Protein AF-A0A7Y7YTD0-F1 (afdb_monomer)

Nearest PDB structures (foldseek):
  7zkd-assembly1_A  TM=2.860E-01  e=1.397E-01  Pyricularia oryzae
  6kmu-assembly4_H  TM=3.713E-01  e=5.436E+00  Mus musculus
  1ve0-assembly1_A  TM=3.159E-01  e=2.645E+00  Sulfurisphaera tokodaii
  8tpk-assembly1_A  TM=2.423E-01  e=4.540E+00  Caulobacter vibrioides NA1000
  2qf0-assembly2_D  TM=2.621E-01  e=4.540E+00  Escherichia coli K-12

Radius of gyration: 26.5 Å; Cα contacts (8 Å, |Δi|>4): 182; chains: 1; bounding box: 62×69×68 Å

Sequence (155 aa):
MDNLKTSVGADGCHASVKTGPLSVALKAKLPMGCDVFEIVGLVEAEMHGQPLNAKTVYAFTEEVRKRIADLIVVEIDEPRIPSANSIDGRAGASVNKKLYEAVFELKDGKKIFGYSEKDVPTFDGRFYLCASNKELKGRVAVTAESVISFRFNPL

Mean predicted aligned error: 18.83 Å

Secondary structure (DSSP, 8-state):
----------------------PPPEEEEPPPHHHHHHHHHHHHHHTTT---SHHHHHHHHHHHHHHHHTT-EEEEPPP--------------------EEEEEEETTS-EEEEEESSSS-EE-SSEEEEBSSTT--S-EEEEGGGEEEEEEEE-

pLDDT: mean 72.58, std 19.97, range [34.72, 94.25]

Structure (mmCIF, N/CA/C/O backbone):
data_AF-A0A7Y7YTD0-F1
#
_entry.id   AF-A0A7Y7YTD0-F1
#
loop_
_atom_site.group_PDB
_atom_site.id
_atom_site.type_symbol
_atom_site.label_atom_id
_atom_site.label_alt_id
_atom_site.label_comp_id
_atom_site.label_asym_id
_atom_site.label_entity_id
_atom_site.label_seq_id
_atom_site.pdbx_PDB_ins_code
_atom_site.Cartn_x
_atom_site.Cartn_y
_atom_site.Cartn_z
_atom_site.occupancy
_atom_site.B_iso_or_equiv
_atom_site.auth_seq_id
_atom_site.auth_comp_id
_atom_site.auth_asym_id
_atom_site.auth_atom_id
_atom_site.pdbx_PDB_model_num
ATOM 1 N N . MET A 1 1 ? 46.557 -54.906 -38.170 1.00 41.16 1 MET A N 1
ATOM 2 C CA . MET A 1 1 ? 46.066 -54.389 -36.877 1.00 41.16 1 MET A CA 1
ATOM 3 C C . MET A 1 1 ? 45.781 -52.922 -37.082 1.00 41.16 1 MET A C 1
ATOM 5 O O . MET A 1 1 ? 46.631 -52.071 -36.859 1.00 41.16 1 MET A O 1
ATOM 9 N N . ASP A 1 2 ? 44.600 -52.676 -37.623 1.00 39.69 2 ASP A N 1
ATOM 10 C CA . ASP A 1 2 ? 44.012 -51.362 -37.808 1.00 39.69 2 ASP A CA 1
ATOM 11 C C . ASP A 1 2 ? 43.442 -50.903 -36.467 1.00 39.69 2 ASP A C 1
ATOM 13 O O . ASP A 1 2 ? 42.779 -51.694 -35.801 1.00 39.69 2 ASP A O 1
ATOM 17 N N . ASN A 1 3 ? 43.685 -49.651 -36.072 1.00 36.25 3 ASN A N 1
ATOM 18 C CA . ASN A 1 3 ? 42.737 -48.887 -35.260 1.00 36.25 3 ASN A CA 1
ATOM 19 C C . ASN A 1 3 ? 42.942 -47.378 -35.449 1.00 36.25 3 ASN A C 1
ATOM 21 O O . ASN A 1 3 ? 43.802 -46.727 -34.863 1.00 36.25 3 ASN A O 1
ATOM 25 N N . LEU A 1 4 ? 42.126 -46.903 -36.385 1.00 35.59 4 LEU A N 1
ATOM 26 C CA . LEU A 1 4 ? 41.430 -45.630 -36.516 1.00 35.59 4 LEU A CA 1
ATOM 27 C C . LEU A 1 4 ? 41.518 -44.598 -35.365 1.00 35.59 4 LEU A C 1
ATOM 29 O O . LEU A 1 4 ? 41.245 -44.864 -34.200 1.00 35.59 4 LEU A O 1
ATOM 33 N N . LYS A 1 5 ? 41.764 -43.363 -35.810 1.00 43.41 5 LYS A N 1
ATOM 34 C CA . LYS A 1 5 ? 41.409 -42.048 -35.248 1.00 43.41 5 LYS A CA 1
ATOM 35 C C . LYS A 1 5 ? 40.052 -42.020 -34.514 1.00 43.41 5 LYS A C 1
ATOM 37 O O . LYS A 1 5 ? 39.043 -42.361 -35.121 1.00 43.41 5 LYS A O 1
ATOM 42 N N . THR A 1 6 ? 40.011 -41.384 -33.340 1.00 34.97 6 THR A N 1
ATOM 43 C CA . THR A 1 6 ? 38.871 -40.548 -32.908 1.00 34.97 6 THR A CA 1
ATOM 44 C C . THR A 1 6 ? 39.350 -39.426 -31.991 1.00 34.97 6 THR A C 1
ATOM 46 O O . THR A 1 6 ? 39.850 -39.661 -30.896 1.00 34.97 6 THR A O 1
ATOM 49 N N . SER A 1 7 ? 39.193 -38.195 -32.469 1.00 43.19 7 SER A N 1
ATOM 50 C CA . SER A 1 7 ? 39.201 -36.966 -31.684 1.00 43.19 7 SER A CA 1
ATOM 51 C C . SER A 1 7 ? 37.908 -36.864 -30.875 1.00 43.19 7 SER A C 1
ATOM 53 O O . SER A 1 7 ? 36.830 -36.963 -31.458 1.00 43.19 7 SER A O 1
ATOM 55 N N . VAL A 1 8 ? 38.002 -36.578 -29.578 1.00 36.47 8 VAL A N 1
ATOM 56 C CA . VAL A 1 8 ? 36.890 -36.008 -28.809 1.00 36.47 8 VAL A CA 1
ATOM 57 C C . VAL A 1 8 ? 37.439 -34.777 -28.104 1.00 36.47 8 VAL A C 1
ATOM 59 O O . VAL A 1 8 ? 38.213 -34.882 -27.156 1.00 36.47 8 VAL A O 1
ATOM 62 N N . GLY A 1 9 ? 37.096 -33.606 -28.643 1.00 37.78 9 GLY A N 1
ATOM 63 C CA . GLY A 1 9 ? 37.283 -32.336 -27.961 1.00 37.78 9 GLY A CA 1
ATOM 64 C C . GLY A 1 9 ? 36.378 -32.307 -26.738 1.00 37.78 9 GLY A C 1
ATOM 65 O O . GLY A 1 9 ? 35.165 -32.464 -26.855 1.00 37.78 9 GLY A O 1
ATOM 66 N N . ALA A 1 10 ? 36.979 -32.148 -25.566 1.00 35.38 10 ALA A N 1
ATOM 67 C CA . ALA A 1 10 ? 36.267 -31.812 -24.349 1.00 35.38 10 ALA A CA 1
ATOM 68 C C . ALA A 1 10 ? 36.437 -30.306 -24.124 1.00 35.38 10 ALA A C 1
ATOM 70 O O . ALA A 1 10 ? 37.291 -29.880 -23.348 1.00 35.38 10 ALA A O 1
ATOM 71 N N . ASP A 1 11 ? 35.633 -29.504 -24.827 1.00 38.84 11 ASP A N 1
ATOM 72 C CA . ASP A 1 11 ? 35.396 -28.102 -24.474 1.00 38.84 11 ASP A CA 1
ATOM 73 C C . ASP A 1 11 ? 34.570 -28.071 -23.181 1.00 38.84 11 ASP A C 1
ATOM 75 O O . ASP A 1 11 ? 33.350 -27.901 -23.163 1.00 38.84 11 ASP A O 1
ATOM 79 N N . GLY A 1 12 ? 35.251 -28.317 -22.064 1.00 34.72 12 GLY A N 1
ATOM 80 C CA . GLY A 1 12 ? 34.719 -28.085 -20.734 1.00 34.72 12 GLY A CA 1
ATOM 81 C C . GLY A 1 12 ? 34.716 -26.587 -20.462 1.00 34.72 12 GLY A C 1
ATOM 82 O O . GLY A 1 12 ? 35.707 -26.045 -19.976 1.00 34.72 12 GLY A O 1
ATOM 83 N N . CYS A 1 13 ? 33.606 -25.912 -20.762 1.00 36.19 13 CYS A N 1
ATOM 84 C CA . CYS A 1 13 ? 33.353 -24.546 -20.310 1.00 36.19 13 CYS A CA 1
ATOM 85 C C . CYS A 1 13 ? 33.303 -24.517 -18.774 1.00 36.19 13 CYS A C 1
ATOM 87 O O . CYS A 1 13 ? 32.246 -24.665 -18.163 1.00 36.19 13 CYS A O 1
ATOM 89 N N . HIS A 1 14 ? 34.456 -24.330 -18.135 1.00 39.72 14 HIS A N 1
ATOM 90 C CA . HIS A 1 14 ? 34.549 -24.082 -16.703 1.00 39.72 14 HIS A CA 1
ATOM 91 C C . HIS A 1 14 ? 34.094 -22.638 -16.440 1.00 39.72 14 HIS A C 1
ATOM 93 O O . HIS A 1 14 ? 34.888 -21.696 -16.446 1.00 39.72 14 HIS A O 1
ATOM 99 N N . ALA A 1 15 ? 32.788 -22.443 -16.249 1.00 36.28 15 ALA A N 1
ATOM 100 C CA . ALA A 1 15 ? 32.248 -21.170 -15.791 1.00 36.28 15 ALA A CA 1
ATOM 101 C C . ALA A 1 15 ? 32.697 -20.945 -14.339 1.00 36.28 15 ALA A C 1
ATOM 103 O O . ALA A 1 15 ? 32.139 -21.509 -13.399 1.00 36.28 15 ALA A O 1
ATOM 104 N N . SER A 1 16 ? 33.745 -20.143 -14.150 1.00 41.53 16 SER A N 1
ATOM 105 C CA . SER A 1 16 ? 34.164 -19.694 -12.824 1.00 41.53 16 SER A CA 1
ATOM 106 C C . SER A 1 16 ? 33.139 -18.684 -12.303 1.00 41.53 16 SER A C 1
ATOM 108 O O . SER A 1 16 ? 33.168 -17.501 -12.648 1.00 41.53 16 SER A O 1
ATOM 110 N N . VAL A 1 17 ? 32.174 -19.170 -11.519 1.00 40.53 17 VAL A N 1
ATOM 111 C CA . VAL A 1 17 ? 31.182 -18.333 -10.839 1.00 40.53 17 VAL A CA 1
ATOM 112 C C . VAL A 1 17 ? 31.896 -17.591 -9.714 1.00 40.53 17 VAL A C 1
ATOM 114 O O . VAL A 1 17 ? 32.290 -18.184 -8.712 1.00 40.53 17 VAL A O 1
ATOM 117 N N . LYS A 1 18 ? 32.073 -16.277 -9.867 1.00 47.34 18 LYS A N 1
ATOM 118 C CA . LYS A 1 18 ? 32.542 -15.420 -8.774 1.00 47.34 18 LYS A CA 1
ATOM 119 C C . LYS A 1 18 ? 31.444 -15.332 -7.711 1.00 47.34 18 LYS A C 1
ATOM 121 O O . LYS A 1 18 ? 30.542 -14.508 -7.815 1.00 47.34 18 LYS A O 1
ATOM 126 N N . THR A 1 19 ? 31.529 -16.162 -6.677 1.00 45.78 19 THR A N 1
ATOM 127 C CA . THR A 1 19 ? 30.698 -16.069 -5.469 1.00 45.78 19 THR A CA 1
ATOM 128 C C . THR A 1 19 ? 31.247 -14.974 -4.551 1.00 45.78 19 THR A C 1
ATOM 130 O O . THR A 1 19 ? 31.887 -15.250 -3.539 1.00 45.78 19 THR A O 1
ATOM 133 N N . GLY A 1 20 ? 31.071 -13.711 -4.947 1.00 50.25 20 GLY A N 1
ATOM 134 C CA . GLY A 1 20 ? 31.247 -12.580 -4.032 1.00 50.25 20 GLY A CA 1
ATOM 135 C C . GLY A 1 20 ? 30.051 -12.469 -3.075 1.00 50.25 20 GLY A C 1
ATOM 136 O O . GLY A 1 20 ? 28.967 -12.947 -3.417 1.00 50.25 20 GLY A O 1
ATOM 137 N N . PRO A 1 21 ? 30.206 -11.857 -1.886 1.00 47.06 21 PRO A N 1
ATOM 138 C CA . PRO A 1 21 ? 29.078 -11.615 -0.995 1.00 47.06 21 PRO A CA 1
ATOM 139 C C . PRO A 1 21 ? 28.062 -10.705 -1.696 1.00 47.06 21 PRO A C 1
ATOM 141 O O . PRO A 1 21 ? 28.379 -9.580 -2.077 1.00 47.06 21 PRO A O 1
ATOM 144 N N . LEU A 1 22 ? 26.844 -11.212 -1.885 1.00 51.25 22 LEU A N 1
ATOM 145 C CA . LEU A 1 22 ? 25.703 -10.444 -2.376 1.00 51.25 22 LEU A CA 1
ATOM 146 C C . LEU A 1 22 ? 25.256 -9.493 -1.259 1.00 51.25 22 LEU A C 1
ATOM 148 O O . LEU A 1 22 ? 24.387 -9.834 -0.460 1.00 51.25 22 LEU A O 1
ATOM 152 N N . SER A 1 23 ? 25.883 -8.324 -1.152 1.00 53.72 23 SER A N 1
ATOM 153 C CA . SER A 1 23 ? 25.383 -7.258 -0.289 1.00 53.72 23 SER A CA 1
ATO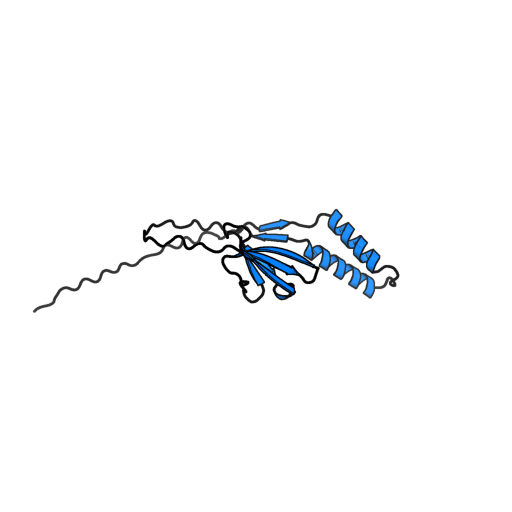M 154 C C . SER A 1 23 ? 24.392 -6.403 -1.071 1.00 53.72 23 SER A C 1
ATOM 156 O O . SER A 1 23 ? 24.698 -5.847 -2.125 1.00 53.72 23 SER A O 1
ATOM 158 N N . VAL A 1 24 ? 23.175 -6.324 -0.547 1.00 53.62 24 VAL A N 1
ATOM 159 C CA . VAL A 1 24 ? 22.116 -5.456 -1.052 1.00 53.62 24 VAL A CA 1
ATOM 160 C C . VAL A 1 24 ? 22.020 -4.259 -0.117 1.00 53.62 24 VAL A C 1
ATOM 162 O O . VAL A 1 24 ? 21.921 -4.436 1.098 1.00 53.62 24 VAL A O 1
ATOM 165 N N . ALA A 1 25 ? 22.089 -3.046 -0.667 1.00 55.06 25 ALA A N 1
ATOM 166 C CA . ALA A 1 25 ? 21.868 -1.848 0.126 1.00 55.06 25 ALA A CA 1
ATOM 167 C C . ALA A 1 25 ? 20.368 -1.726 0.428 1.00 55.06 25 ALA A C 1
ATOM 169 O O . ALA A 1 25 ? 19.530 -1.699 -0.472 1.00 55.06 25 ALA A O 1
ATOM 170 N N . LEU A 1 26 ? 20.039 -1.706 1.719 1.00 47.91 26 LEU A N 1
ATOM 171 C CA . LEU A 1 26 ? 18.687 -1.484 2.216 1.00 47.91 26 LEU A CA 1
ATOM 172 C C . LEU A 1 26 ? 18.558 -0.017 2.590 1.00 47.91 26 LEU A C 1
ATOM 174 O O . LEU A 1 26 ? 19.298 0.480 3.442 1.00 47.91 26 LEU A O 1
ATOM 178 N N . LYS A 1 27 ? 17.595 0.666 1.985 1.00 56.91 27 LYS A N 1
ATOM 179 C CA . LYS A 1 27 ? 17.264 2.042 2.318 1.00 56.91 27 LYS A CA 1
ATOM 180 C C . LYS A 1 27 ? 15.872 2.065 2.930 1.00 56.91 27 LYS A C 1
ATOM 182 O O . LYS A 1 27 ? 14.870 1.912 2.247 1.00 56.91 27 LYS A O 1
ATOM 187 N N . ALA A 1 28 ? 15.812 2.223 4.247 1.00 63.78 28 ALA A N 1
ATOM 188 C CA . ALA A 1 28 ? 14.553 2.339 4.967 1.00 63.78 28 ALA A CA 1
ATOM 189 C C . ALA A 1 28 ? 14.211 3.815 5.192 1.00 63.78 28 ALA A C 1
ATOM 191 O O . ALA A 1 28 ? 15.025 4.573 5.722 1.00 63.78 28 ALA A O 1
ATOM 192 N N . LYS A 1 29 ? 12.997 4.218 4.823 1.00 70.56 29 LYS A N 1
ATOM 193 C CA . LYS A 1 29 ? 12.387 5.463 5.275 1.00 70.56 29 LYS A CA 1
ATOM 194 C C . LYS A 1 29 ? 11.539 5.143 6.500 1.00 70.56 29 LYS A C 1
ATOM 196 O O . LYS A 1 29 ? 10.538 4.438 6.400 1.00 70.56 29 LYS A O 1
ATOM 201 N N . LEU A 1 30 ? 11.982 5.638 7.649 1.00 75.56 30 LEU A N 1
ATOM 202 C CA . LEU A 1 30 ? 11.251 5.535 8.906 1.00 75.56 30 LEU A CA 1
ATOM 203 C C . LEU A 1 30 ? 10.374 6.781 9.093 1.00 75.56 30 LEU A C 1
ATOM 205 O O . LEU A 1 30 ? 10.798 7.871 8.694 1.00 75.56 30 LEU A O 1
ATOM 209 N N . PRO A 1 31 ? 9.184 6.640 9.696 1.00 74.25 31 PRO A N 1
ATOM 210 C CA . PRO A 1 31 ? 8.369 7.787 10.071 1.00 74.25 31 PRO A CA 1
ATOM 211 C C . PRO A 1 31 ? 9.110 8.668 11.078 1.00 74.25 31 PRO A C 1
ATOM 213 O O . PRO A 1 31 ? 9.823 8.179 11.961 1.00 74.25 31 PRO A O 1
ATOM 216 N N . MET A 1 32 ? 8.946 9.980 10.939 1.00 77.50 32 MET A N 1
ATOM 217 C CA . MET A 1 32 ? 9.465 10.952 11.893 1.00 77.50 32 MET A CA 1
ATOM 218 C C . MET A 1 32 ? 8.512 11.078 13.085 1.00 77.50 32 MET A C 1
ATOM 220 O O . MET A 1 32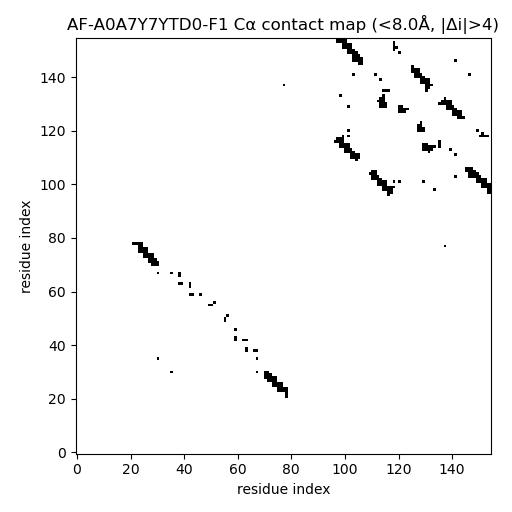 ? 7.344 10.700 13.014 1.00 77.50 32 MET A O 1
ATOM 224 N N . GLY A 1 33 ? 8.996 11.641 14.196 1.00 77.94 33 GLY A N 1
ATOM 225 C CA . GLY A 1 33 ? 8.175 11.809 15.400 1.00 77.94 33 GLY A CA 1
ATOM 226 C C . GLY A 1 33 ? 6.865 12.562 15.138 1.00 77.94 33 GLY A C 1
ATOM 227 O O . GLY A 1 33 ? 5.838 12.182 15.686 1.00 77.94 33 GLY A O 1
ATOM 228 N N . CYS A 1 34 ? 6.869 13.567 14.255 1.00 78.81 34 CYS A N 1
ATOM 229 C CA . CYS A 1 34 ? 5.659 14.291 13.848 1.00 78.81 34 CYS A CA 1
ATOM 230 C C . CYS A 1 34 ? 4.602 13.381 13.207 1.00 78.81 34 CYS A C 1
ATOM 232 O O . CYS A 1 34 ? 3.439 13.468 13.585 1.00 78.81 34 CYS A O 1
ATOM 234 N N . ASP A 1 35 ? 5.009 12.456 12.334 1.00 77.38 35 ASP A N 1
ATOM 235 C CA . ASP A 1 35 ? 4.095 11.528 11.654 1.00 77.38 35 ASP A CA 1
ATOM 236 C C . AS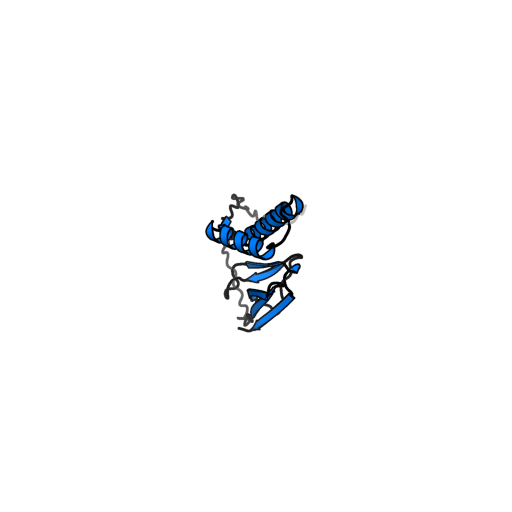P A 1 35 ? 3.429 10.582 12.668 1.00 77.38 35 ASP A C 1
ATOM 238 O O . ASP A 1 35 ? 2.247 10.253 12.574 1.00 77.38 35 ASP A O 1
ATOM 242 N N . VAL A 1 36 ? 4.189 10.180 13.694 1.00 83.62 36 VAL A N 1
ATOM 243 C CA . VAL A 1 36 ? 3.682 9.371 14.808 1.00 83.62 36 VAL A CA 1
ATOM 244 C C . VAL A 1 36 ? 2.652 10.152 15.626 1.00 83.62 36 VAL A C 1
ATOM 246 O O . VAL A 1 36 ? 1.597 9.607 15.944 1.00 83.62 36 VAL A O 1
ATOM 249 N N . PHE A 1 37 ? 2.924 11.420 15.951 1.00 85.62 37 PHE A N 1
ATOM 250 C CA . PHE A 1 37 ? 1.994 12.257 16.717 1.00 85.62 37 PHE A CA 1
ATOM 251 C C . PHE A 1 37 ? 0.696 12.546 15.959 1.00 85.62 37 PHE A C 1
ATOM 253 O O . PHE A 1 37 ? -0.373 12.514 16.565 1.00 85.62 37 PHE A O 1
ATOM 260 N N . GLU A 1 38 ? 0.766 12.774 14.6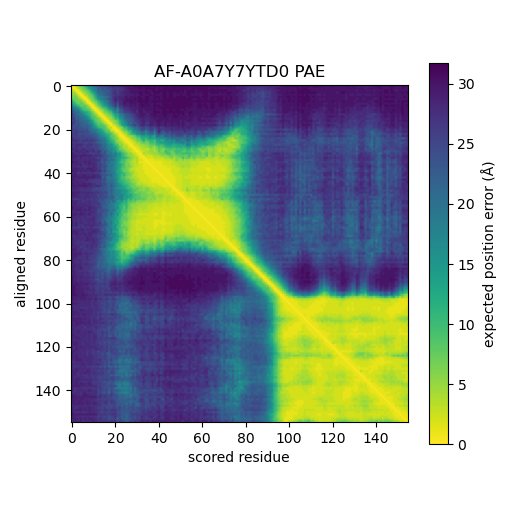47 1.00 88.44 38 GLU A N 1
ATOM 261 C CA . GLU A 1 38 ? -0.427 12.938 13.812 1.00 88.44 38 GLU A CA 1
ATOM 262 C C . GLU A 1 38 ? -1.299 11.677 13.826 1.00 88.44 38 GLU A C 1
A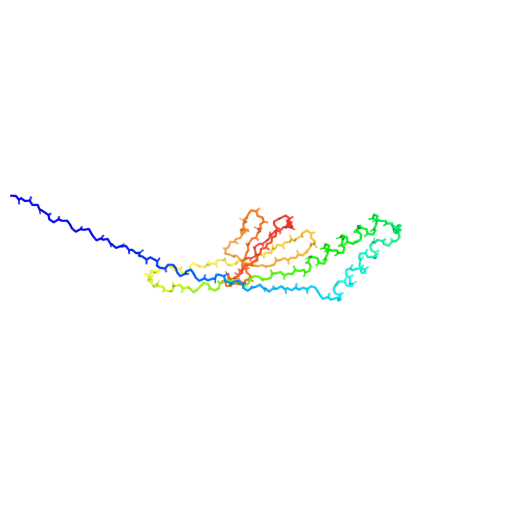TOM 264 O O . GLU A 1 38 ? -2.509 11.766 14.033 1.00 88.44 38 GLU A O 1
ATOM 269 N N . ILE A 1 39 ? -0.693 10.491 13.696 1.00 89.69 39 ILE A N 1
ATOM 270 C CA . ILE A 1 39 ? -1.419 9.215 13.785 1.00 89.69 39 ILE A CA 1
ATOM 271 C C . ILE A 1 39 ? -2.067 9.042 15.158 1.00 89.69 39 ILE A C 1
ATOM 273 O O . ILE A 1 39 ? -3.236 8.670 15.234 1.00 89.69 39 ILE A O 1
ATOM 277 N N . VAL A 1 40 ? -1.329 9.305 16.238 1.00 90.12 40 VAL A N 1
ATOM 278 C CA . VAL A 1 40 ? -1.849 9.216 17.610 1.00 90.12 40 VAL A CA 1
ATOM 279 C C . VAL A 1 40 ? -3.072 10.118 17.772 1.00 90.12 40 VAL A C 1
ATOM 281 O O . VAL A 1 40 ? -4.105 9.641 18.236 1.00 90.12 40 VAL A O 1
ATOM 284 N N . GLY A 1 41 ? -2.991 11.373 17.320 1.00 89.19 41 GLY A N 1
ATOM 285 C CA . GLY A 1 41 ? -4.106 12.319 17.389 1.00 89.19 41 GLY A CA 1
ATOM 286 C C . GLY A 1 41 ? -5.320 11.892 16.558 1.00 89.19 41 GLY A C 1
ATOM 287 O O . GLY A 1 41 ? -6.455 12.036 17.009 1.00 89.19 41 GLY A O 1
ATOM 288 N N . LEU A 1 42 ? -5.105 11.314 15.372 1.00 90.69 42 LEU A N 1
ATOM 289 C CA . LEU A 1 42 ? -6.187 10.776 14.540 1.00 90.69 42 LEU A CA 1
ATOM 290 C C . LEU A 1 42 ? -6.894 9.597 15.216 1.00 90.69 42 LEU A C 1
ATOM 292 O O . LEU A 1 42 ? -8.121 9.585 15.301 1.00 90.69 42 LEU A O 1
ATOM 296 N N . VAL A 1 43 ? -6.135 8.624 15.727 1.00 92.25 43 VAL A N 1
ATOM 297 C CA . VAL A 1 43 ? -6.712 7.453 16.405 1.00 92.25 43 VAL A CA 1
ATOM 298 C C . VAL A 1 43 ? -7.411 7.875 17.702 1.00 92.25 43 VAL A C 1
ATOM 300 O O . VAL A 1 43 ? -8.475 7.354 18.028 1.00 92.25 43 VAL A O 1
ATOM 303 N N . GLU A 1 44 ? -6.870 8.856 18.425 1.00 91.62 44 GLU A N 1
ATOM 304 C CA . GLU A 1 44 ? -7.497 9.399 19.633 1.00 91.62 44 GLU A CA 1
ATOM 305 C C . GLU A 1 44 ? -8.846 10.055 19.315 1.00 91.62 44 GLU A C 1
ATOM 307 O O . GLU A 1 44 ? -9.840 9.782 19.990 1.00 91.62 44 GLU A O 1
ATOM 312 N N . ALA A 1 45 ? -8.909 10.853 18.245 1.00 92.62 45 ALA A N 1
ATOM 313 C CA . ALA A 1 45 ? -10.149 11.469 17.784 1.00 92.62 45 ALA A CA 1
ATOM 314 C C . ALA A 1 45 ? -11.198 10.427 17.351 1.00 92.62 45 ALA A C 1
ATOM 316 O O . ALA A 1 45 ? -12.377 10.575 17.668 1.00 92.62 45 ALA A O 1
ATOM 317 N N . GLU A 1 46 ? -10.786 9.351 16.674 1.00 90.94 46 GLU A N 1
ATOM 318 C CA . GLU A 1 46 ? -11.674 8.247 16.272 1.00 90.94 46 GLU A CA 1
ATOM 319 C C . GLU A 1 46 ? -12.244 7.474 17.469 1.00 90.94 46 GLU A C 1
ATOM 321 O O . GLU A 1 46 ? -13.371 6.976 17.422 1.00 90.94 46 GLU A O 1
ATOM 326 N N . MET A 1 47 ? -11.477 7.376 18.555 1.00 89.19 47 MET A N 1
ATOM 327 C CA . MET A 1 47 ? -11.879 6.679 19.779 1.00 89.19 47 MET A CA 1
ATOM 328 C C . MET A 1 47 ? -12.515 7.612 20.818 1.00 89.19 47 MET A C 1
ATOM 330 O O . MET A 1 47 ? -12.818 7.184 21.937 1.00 89.19 47 MET A O 1
ATOM 334 N N . HIS A 1 48 ? -12.762 8.872 20.455 1.00 90.44 48 HIS A N 1
ATOM 335 C CA . HIS A 1 48 ? -13.361 9.854 21.342 1.00 90.44 48 HIS A CA 1
ATOM 336 C C . HIS A 1 48 ? -14.726 9.382 21.871 1.00 90.44 48 HIS A C 1
ATOM 338 O O . HIS A 1 48 ? -15.593 8.915 21.131 1.00 90.44 48 HIS A O 1
ATOM 344 N N . GLY A 1 49 ? -14.929 9.520 23.183 1.00 88.31 49 GLY A N 1
ATOM 345 C CA . GLY A 1 49 ? -16.155 9.093 23.863 1.00 88.31 49 GLY A CA 1
ATOM 346 C C . GLY A 1 49 ? -16.206 7.606 24.228 1.00 88.31 49 GLY A C 1
ATOM 347 O O . GLY A 1 49 ? -17.169 7.176 24.864 1.00 88.31 49 GLY A O 1
ATOM 348 N N . GLN A 1 50 ? -15.182 6.813 23.891 1.00 89.75 50 GLN A N 1
ATOM 349 C CA . GLN A 1 50 ? -15.070 5.444 24.389 1.00 89.75 50 GLN A CA 1
ATOM 350 C C . GLN A 1 50 ? -14.596 5.420 25.854 1.00 89.75 50 GLN A C 1
ATOM 352 O O . GLN A 1 50 ? -13.761 6.232 26.255 1.00 89.75 50 GLN A O 1
ATOM 357 N N . PRO A 1 51 ? -15.088 4.475 26.676 1.00 89.56 51 PRO A N 1
ATOM 358 C CA . PRO A 1 51 ? -14.635 4.338 28.054 1.00 89.56 51 PRO A CA 1
ATOM 359 C C . PRO A 1 51 ? -13.162 3.924 28.101 1.00 89.56 51 PRO A C 1
ATOM 361 O O . PRO A 1 51 ? -12.755 2.978 27.424 1.00 89.56 51 PRO A O 1
ATOM 364 N N . LEU A 1 52 ? -12.374 4.587 28.946 1.00 88.50 52 LEU A N 1
ATOM 365 C CA . LEU A 1 52 ? -10.959 4.281 29.139 1.00 88.50 52 LEU A CA 1
ATOM 366 C C . LEU A 1 52 ? -10.805 3.007 29.985 1.00 88.50 52 LEU A C 1
ATOM 368 O O . LEU A 1 52 ? -10.965 3.023 31.203 1.00 88.50 52 LEU A O 1
ATOM 372 N N . ASN A 1 53 ? -10.528 1.880 29.334 1.00 93.38 53 ASN A N 1
ATOM 373 C CA . ASN A 1 53 ? -10.313 0.589 29.977 1.00 93.38 53 ASN A CA 1
ATOM 374 C C . ASN A 1 53 ? -9.227 -0.203 29.235 1.00 93.38 53 ASN A C 1
ATOM 376 O O . ASN A 1 53 ? -8.779 0.180 28.158 1.00 93.38 53 ASN A O 1
ATOM 380 N N . ALA A 1 54 ? -8.807 -1.335 29.799 1.00 90.81 54 ALA A N 1
ATOM 381 C CA . ALA A 1 54 ? -7.716 -2.130 29.232 1.00 90.81 54 ALA A CA 1
ATOM 382 C C . ALA A 1 54 ? -7.968 -2.566 27.776 1.00 90.81 54 ALA A C 1
ATOM 384 O O . ALA A 1 54 ? -7.034 -2.618 26.980 1.00 90.81 54 ALA A O 1
ATOM 385 N N . LYS A 1 55 ? -9.225 -2.839 27.401 1.00 92.19 55 LYS A N 1
ATOM 386 C CA . LYS A 1 55 ? -9.583 -3.255 26.040 1.00 92.19 55 LYS A CA 1
ATOM 387 C C . LYS A 1 55 ? -9.454 -2.097 25.052 1.00 92.19 55 LYS A C 1
ATOM 389 O O . LYS A 1 55 ? -8.904 -2.288 23.971 1.00 92.19 55 LYS A O 1
ATOM 394 N N . THR A 1 56 ? -9.961 -0.919 25.406 1.00 90.44 56 THR A N 1
ATOM 395 C CA . THR A 1 56 ? -9.910 0.265 24.535 1.00 90.44 56 THR A CA 1
ATOM 396 C C . THR A 1 56 ? -8.493 0.807 24.408 1.00 90.44 56 THR A C 1
ATOM 398 O O . THR A 1 56 ? -8.076 1.123 23.300 1.00 90.44 56 THR A O 1
ATOM 401 N N . VAL A 1 57 ? -7.711 0.795 25.491 1.00 90.44 57 VAL A N 1
ATOM 402 C CA . VAL A 1 57 ? -6.281 1.141 25.456 1.00 90.44 57 VAL A CA 1
ATOM 403 C C . VAL A 1 57 ? -5.499 0.163 24.578 1.00 90.44 57 VAL A C 1
ATOM 405 O O . VAL A 1 57 ? -4.696 0.591 23.753 1.00 90.44 57 VAL A O 1
ATOM 408 N N . TYR A 1 58 ? -5.753 -1.144 24.693 1.00 92.50 58 TYR A N 1
ATOM 409 C CA . TYR A 1 58 ? -5.099 -2.128 23.831 1.00 92.50 58 TYR A CA 1
ATOM 410 C C . TYR A 1 58 ? -5.431 -1.892 22.350 1.00 92.50 58 TYR A C 1
ATOM 412 O O . TYR A 1 58 ? -4.524 -1.781 21.527 1.00 92.50 58 TYR A O 1
ATOM 420 N N . ALA A 1 59 ? -6.716 -1.728 22.021 1.00 91.88 59 ALA A N 1
ATOM 421 C CA . ALA A 1 59 ? -7.159 -1.460 20.654 1.00 91.88 59 ALA A CA 1
ATOM 422 C C . ALA A 1 59 ? -6.551 -0.167 20.081 1.00 91.88 59 ALA A C 1
ATOM 424 O O . ALA A 1 59 ? -6.088 -0.168 18.944 1.00 91.88 59 ALA A O 1
ATOM 425 N N . PHE A 1 60 ? -6.474 0.893 20.890 1.00 93.50 60 PHE A N 1
ATOM 426 C CA . PHE A 1 60 ? -5.794 2.136 20.533 1.00 93.50 60 PHE A CA 1
ATOM 427 C C . PHE A 1 60 ? -4.330 1.884 20.155 1.00 93.50 60 PHE A C 1
ATOM 429 O O . PHE A 1 60 ? -3.879 2.275 19.081 1.00 93.50 60 PHE A O 1
ATOM 436 N N . THR A 1 61 ? -3.585 1.177 21.012 1.00 92.50 61 THR A N 1
ATOM 437 C CA . THR A 1 61 ? -2.158 0.918 20.768 1.00 92.50 61 THR A CA 1
ATOM 438 C C . THR A 1 61 ? -1.904 0.039 19.546 1.00 92.50 61 THR A C 1
ATOM 440 O O . THR A 1 61 ? -0.931 0.272 18.829 1.00 92.50 61 THR A O 1
ATOM 443 N N . GLU A 1 62 ? -2.762 -0.950 19.283 1.00 94.25 62 GLU A N 1
ATOM 444 C CA . GLU A 1 62 ? -2.650 -1.798 18.093 1.00 94.25 62 GLU A CA 1
ATOM 445 C C . GLU A 1 62 ? -2.924 -1.002 16.814 1.00 94.25 62 GLU A C 1
ATOM 447 O O . GLU A 1 62 ? -2.173 -1.128 15.847 1.00 94.25 62 GLU A O 1
ATOM 452 N N . GLU A 1 63 ? -3.941 -0.138 16.812 1.00 92.06 63 GLU A N 1
ATOM 453 C CA . GLU A 1 63 ? -4.288 0.664 15.637 1.00 92.06 63 GLU A CA 1
ATOM 454 C C . GLU A 1 63 ? -3.210 1.715 15.331 1.00 92.06 63 GLU A C 1
ATOM 456 O O . GLU A 1 63 ? -2.790 1.853 14.180 1.00 92.06 63 GLU A O 1
ATOM 461 N N . VAL A 1 64 ? -2.672 2.384 16.360 1.00 91.31 64 VAL A N 1
ATOM 462 C CA . VAL A 1 64 ? -1.517 3.285 16.211 1.00 91.31 64 VAL A CA 1
ATOM 463 C C . VAL A 1 64 ? -0.311 2.524 15.656 1.00 91.31 64 VAL A C 1
ATOM 465 O O . VAL A 1 64 ? 0.292 2.959 14.675 1.00 91.31 64 VAL A O 1
ATOM 468 N N . ARG A 1 65 ? 0.032 1.360 16.229 1.00 88.25 65 ARG A N 1
ATOM 469 C CA . ARG A 1 65 ? 1.169 0.547 15.764 1.00 88.25 65 ARG A CA 1
ATOM 470 C C . ARG A 1 65 ? 1.008 0.146 14.301 1.00 88.25 65 ARG A C 1
ATOM 472 O O . ARG A 1 65 ? 1.963 0.248 13.536 1.00 88.25 65 ARG A O 1
ATOM 479 N N . LYS A 1 66 ? -0.188 -0.302 13.920 1.00 91.62 66 LYS A N 1
ATOM 480 C CA . LYS A 1 66 ? -0.512 -0.708 12.554 1.00 91.62 66 LYS A CA 1
ATOM 481 C C . LYS A 1 66 ? -0.304 0.443 11.570 1.00 91.62 66 LYS A C 1
ATOM 483 O O . LYS A 1 66 ? 0.419 0.278 10.595 1.00 91.62 66 LYS A O 1
ATOM 488 N N . ARG A 1 67 ? -0.859 1.623 11.859 1.00 87.62 67 ARG A N 1
ATOM 489 C CA . ARG A 1 67 ? -0.741 2.795 10.975 1.00 87.62 67 ARG A CA 1
ATOM 490 C C . ARG A 1 67 ? 0.689 3.328 10.879 1.00 87.62 67 ARG A C 1
ATOM 492 O O . ARG A 1 67 ? 1.096 3.777 9.815 1.00 87.62 67 ARG A O 1
ATOM 499 N N . ILE A 1 68 ? 1.475 3.243 11.955 1.00 85.56 68 ILE A N 1
ATOM 500 C CA . ILE A 1 68 ? 2.907 3.589 11.925 1.00 85.56 68 ILE A CA 1
ATOM 501 C C . ILE A 1 68 ? 3.689 2.593 11.063 1.00 85.56 68 ILE A C 1
ATOM 503 O O . ILE A 1 68 ? 4.583 2.999 10.323 1.00 85.56 68 ILE A O 1
ATOM 507 N N . ALA A 1 69 ? 3.364 1.300 11.139 1.00 82.88 69 ALA A N 1
ATOM 508 C CA . ALA A 1 69 ? 4.022 0.281 10.327 1.00 82.88 69 ALA A CA 1
ATOM 509 C C . ALA A 1 69 ? 3.813 0.523 8.823 1.00 82.88 69 ALA A C 1
ATOM 511 O O . ALA A 1 69 ? 4.752 0.343 8.052 1.00 82.88 69 ALA A O 1
ATOM 512 N N . ASP A 1 70 ? 2.639 1.021 8.424 1.00 79.62 70 ASP A N 1
ATOM 513 C CA . ASP A 1 70 ? 2.338 1.381 7.031 1.00 79.62 70 ASP A CA 1
ATOM 514 C C . ASP A 1 70 ? 3.177 2.566 6.507 1.00 79.62 70 ASP A C 1
ATOM 516 O O . ASP A 1 70 ? 3.292 2.755 5.294 1.00 79.62 70 ASP A O 1
ATOM 520 N N . LEU A 1 71 ? 3.789 3.364 7.392 1.00 75.69 71 LEU A N 1
ATOM 521 C CA . LEU A 1 71 ? 4.700 4.449 7.009 1.00 75.69 71 LEU A CA 1
ATOM 522 C C . LEU A 1 71 ? 6.143 3.980 6.777 1.00 75.69 71 LEU A C 1
ATOM 524 O O . LEU A 1 71 ? 6.951 4.742 6.240 1.00 75.69 71 LEU A O 1
ATOM 528 N N . ILE A 1 72 ? 6.490 2.754 7.180 1.00 78.62 72 ILE A N 1
ATOM 529 C CA . ILE A 1 72 ? 7.835 2.209 6.995 1.00 78.62 72 ILE A CA 1
ATOM 530 C C . ILE A 1 72 ? 7.973 1.728 5.552 1.00 78.62 72 ILE A C 1
ATOM 532 O O . ILE A 1 72 ? 7.373 0.735 5.146 1.00 78.62 72 ILE A O 1
ATOM 536 N N . VAL A 1 73 ? 8.821 2.406 4.780 1.00 71.50 73 VAL A N 1
ATOM 537 C CA . VAL A 1 73 ? 9.132 2.014 3.400 1.00 71.50 73 VAL A CA 1
ATOM 538 C C . VAL A 1 73 ? 10.547 1.464 3.357 1.00 71.50 73 VAL A C 1
ATOM 540 O O . VAL A 1 73 ? 11.493 2.175 3.684 1.00 71.50 73 VAL A O 1
ATOM 543 N N . VAL A 1 74 ? 10.705 0.206 2.948 1.00 70.00 74 VAL A N 1
ATOM 544 C CA . VAL A 1 74 ? 12.018 -0.408 2.720 1.00 70.00 74 VAL A CA 1
ATOM 545 C C . VAL A 1 74 ? 12.258 -0.492 1.218 1.00 70.00 74 VAL A C 1
ATOM 547 O O . VAL A 1 74 ? 11.638 -1.291 0.521 1.00 70.00 74 VAL A O 1
ATOM 550 N N . GLU A 1 75 ? 13.160 0.347 0.724 1.00 59.66 75 GLU A N 1
ATOM 551 C CA . GLU A 1 75 ? 13.696 0.291 -0.631 1.00 59.66 75 GLU A CA 1
ATOM 552 C C . GLU A 1 75 ? 14.892 -0.670 -0.645 1.00 59.66 75 GLU A C 1
ATOM 554 O O . GLU A 1 75 ? 15.789 -0.603 0.201 1.00 59.66 75 GLU A O 1
ATOM 559 N N . ILE A 1 76 ? 14.888 -1.594 -1.600 1.00 59.72 76 ILE A N 1
ATOM 560 C CA . ILE A 1 76 ? 15.952 -2.573 -1.808 1.00 59.72 76 ILE A CA 1
ATOM 561 C C . ILE A 1 76 ? 16.663 -2.166 -3.098 1.00 59.72 76 ILE A C 1
ATOM 563 O O . ILE A 1 76 ? 16.087 -2.312 -4.177 1.00 59.72 76 ILE A O 1
ATOM 567 N N . ASP A 1 77 ? 17.888 -1.645 -3.000 1.00 53.09 77 ASP A N 1
ATOM 568 C CA . ASP A 1 77 ? 18.694 -1.361 -4.190 1.00 53.09 77 ASP A CA 1
ATOM 569 C C . ASP A 1 77 ? 19.141 -2.688 -4.814 1.00 53.09 77 ASP A C 1
ATOM 571 O O . ASP A 1 77 ? 19.647 -3.571 -4.121 1.00 53.09 77 ASP A O 1
ATOM 575 N N . GLU A 1 78 ? 18.963 -2.861 -6.125 1.00 54.97 78 GLU A N 1
ATOM 576 C CA . GLU A 1 78 ? 19.396 -4.096 -6.783 1.00 54.97 78 GLU A CA 1
ATOM 577 C C . GLU A 1 78 ? 20.893 -4.349 -6.527 1.00 54.97 78 GLU A C 1
ATOM 579 O O . GLU A 1 78 ? 21.714 -3.430 -6.659 1.00 54.97 78 GLU A O 1
ATOM 584 N N . PRO A 1 79 ? 21.295 -5.595 -6.209 1.00 49.41 79 PRO A N 1
ATOM 585 C CA . PRO A 1 79 ? 22.703 -5.936 -6.221 1.00 49.41 79 PRO A CA 1
ATOM 586 C C . PRO A 1 79 ? 23.214 -5.692 -7.642 1.00 49.41 79 PRO A C 1
ATOM 588 O O . PRO A 1 79 ? 22.705 -6.269 -8.604 1.00 49.41 79 PRO A O 1
ATOM 591 N N . ARG A 1 80 ? 24.221 -4.822 -7.783 1.00 45.44 80 ARG A N 1
ATOM 592 C CA . ARG A 1 80 ? 24.941 -4.629 -9.047 1.00 45.44 80 ARG A CA 1
ATOM 593 C C . ARG A 1 80 ? 25.570 -5.964 -9.443 1.00 45.44 80 ARG A C 1
ATOM 595 O O . ARG A 1 80 ? 26.680 -6.278 -9.025 1.00 45.44 80 ARG A O 1
ATOM 602 N N . ILE A 1 81 ? 24.871 -6.747 -10.257 1.00 51.81 81 ILE A N 1
ATOM 603 C CA . ILE A 1 81 ? 25.476 -7.857 -10.983 1.00 51.81 81 ILE A CA 1
ATOM 604 C C . ILE A 1 81 ? 26.261 -7.198 -12.121 1.00 51.81 81 ILE A C 1
ATOM 606 O O . ILE A 1 81 ? 25.641 -6.567 -12.981 1.00 51.81 81 ILE A O 1
ATOM 610 N N . PRO A 1 82 ? 27.605 -7.257 -12.142 1.00 42.56 82 PRO A N 1
ATOM 611 C CA . PRO A 1 82 ? 28.348 -6.783 -13.297 1.00 42.56 82 PRO A CA 1
ATOM 612 C C . PRO A 1 82 ? 27.905 -7.613 -14.503 1.00 42.56 82 PRO A C 1
ATOM 614 O O . PRO A 1 82 ? 28.146 -8.818 -14.564 1.00 42.56 82 PRO A O 1
ATOM 617 N N . SER A 1 83 ? 27.206 -6.968 -15.437 1.00 44.72 83 SER A N 1
ATOM 618 C CA . SER A 1 83 ? 26.788 -7.573 -16.694 1.00 44.72 83 SER A CA 1
ATOM 619 C C . SER A 1 83 ? 28.032 -8.067 -17.425 1.00 44.72 83 SER A C 1
ATOM 621 O O . SER A 1 83 ? 28.892 -7.268 -17.807 1.00 44.72 83 SER A O 1
ATOM 623 N N . ALA A 1 84 ? 28.148 -9.381 -17.604 1.00 44.34 84 ALA A N 1
ATOM 624 C CA . ALA A 1 84 ? 29.148 -9.951 -18.486 1.00 44.34 84 ALA A CA 1
ATOM 625 C C . ALA A 1 84 ? 28.786 -9.547 -19.921 1.00 44.34 84 ALA A C 1
ATOM 627 O O . ALA A 1 84 ? 27.928 -10.152 -20.555 1.00 44.34 84 ALA A O 1
ATOM 628 N N . ASN A 1 85 ? 29.416 -8.486 -20.422 1.00 49.53 85 ASN A N 1
ATOM 629 C CA . ASN A 1 85 ? 29.430 -8.219 -21.850 1.00 49.53 85 ASN A CA 1
ATOM 630 C C . ASN A 1 85 ? 30.238 -9.329 -22.525 1.00 49.53 85 ASN A C 1
ATOM 632 O O . ASN A 1 85 ? 31.441 -9.461 -22.298 1.00 49.53 85 ASN A O 1
ATOM 636 N N . SER A 1 86 ? 29.588 -10.115 -23.375 1.00 40.97 86 SER A N 1
ATOM 637 C CA . SER A 1 86 ? 30.237 -10.870 -24.444 1.00 40.97 86 SER A CA 1
ATOM 638 C C . SER A 1 86 ? 29.280 -10.917 -25.627 1.00 40.97 86 SER A C 1
ATOM 640 O O . SER A 1 86 ? 28.134 -11.337 -25.516 1.00 40.97 86 SER A O 1
ATOM 642 N N . ILE A 1 87 ? 29.780 -10.345 -26.710 1.00 54.88 87 ILE A N 1
ATOM 643 C CA . ILE A 1 87 ? 29.163 -10.062 -27.999 1.00 54.88 87 ILE A CA 1
ATOM 644 C C . ILE A 1 87 ? 28.713 -11.362 -28.672 1.00 54.88 87 ILE A C 1
ATOM 646 O O . ILE A 1 87 ? 29.497 -12.299 -28.720 1.00 54.88 87 ILE A O 1
ATOM 650 N N . ASP A 1 88 ? 27.522 -11.368 -29.275 1.00 38.97 88 ASP A N 1
ATOM 651 C CA . ASP A 1 88 ? 27.337 -12.017 -30.574 1.00 38.97 88 ASP A CA 1
ATOM 652 C C . ASP A 1 88 ? 26.234 -11.322 -31.374 1.00 38.97 88 ASP A C 1
ATOM 654 O O . ASP A 1 88 ? 25.085 -11.175 -30.949 1.00 38.97 88 ASP A O 1
ATOM 658 N N . GLY A 1 89 ? 26.631 -10.823 -32.542 1.00 46.62 89 GLY A N 1
ATOM 659 C CA . GLY A 1 89 ? 25.768 -10.111 -33.462 1.00 46.62 89 GLY A CA 1
ATOM 660 C C . GLY A 1 89 ? 24.791 -11.054 -34.150 1.00 46.62 89 GLY A C 1
ATOM 661 O O . GLY A 1 89 ? 25.198 -11.976 -34.848 1.00 46.62 89 GLY A O 1
ATOM 662 N N . ARG A 1 90 ? 23.497 -10.754 -34.040 1.00 38.34 90 ARG A N 1
ATOM 663 C CA . ARG A 1 90 ? 22.480 -11.085 -35.044 1.00 38.34 90 ARG A CA 1
ATOM 664 C C . ARG A 1 90 ? 21.404 -10.008 -35.009 1.00 38.34 90 ARG A C 1
ATOM 666 O O . ARG A 1 90 ? 20.843 -9.706 -33.961 1.00 38.34 90 ARG A O 1
ATOM 673 N N . ALA A 1 91 ? 21.159 -9.418 -36.174 1.00 50.06 91 ALA A N 1
ATOM 674 C CA . ALA A 1 91 ? 20.079 -8.478 -36.408 1.00 50.06 91 ALA A CA 1
ATOM 675 C C . ALA A 1 91 ? 18.737 -9.074 -35.952 1.00 50.06 91 ALA A C 1
ATOM 677 O O . ALA A 1 91 ? 18.360 -10.167 -36.370 1.00 50.06 91 ALA A O 1
ATOM 678 N N . GLY A 1 92 ? 18.016 -8.335 -35.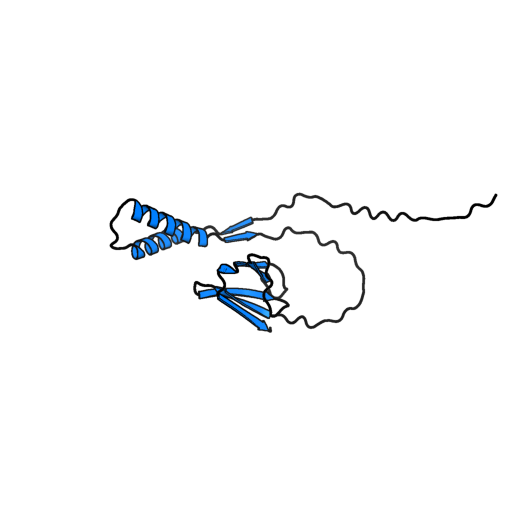115 1.00 35.44 92 GLY A N 1
ATOM 679 C CA . GLY A 1 92 ? 16.634 -8.601 -34.742 1.00 35.44 92 GLY A CA 1
ATOM 680 C C . GLY A 1 92 ? 15.924 -7.260 -34.677 1.00 35.44 92 GLY A C 1
ATOM 681 O O . GLY A 1 92 ? 16.368 -6.371 -33.959 1.00 35.44 92 GLY A O 1
ATOM 682 N N . ALA A 1 93 ? 14.901 -7.101 -35.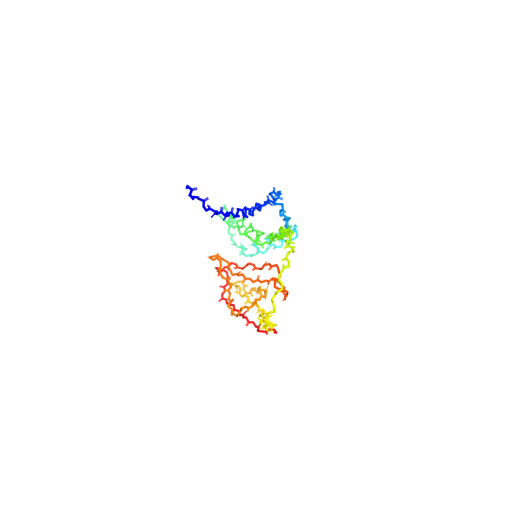510 1.00 36.16 93 ALA A N 1
ATOM 683 C CA . ALA A 1 93 ? 14.152 -5.876 -35.737 1.00 36.16 93 ALA A CA 1
ATOM 684 C C . ALA A 1 93 ? 13.854 -5.093 -34.448 1.00 36.16 93 ALA A C 1
ATOM 686 O O . ALA A 1 93 ? 13.533 -5.678 -33.414 1.00 36.16 93 ALA A O 1
ATOM 687 N N . SER A 1 94 ? 13.888 -3.763 -34.545 1.00 42.12 94 SER A N 1
ATOM 688 C CA . SER A 1 94 ? 13.247 -2.856 -33.597 1.00 42.12 94 SER A CA 1
ATOM 689 C C . SER A 1 94 ? 11.748 -3.157 -33.576 1.00 42.12 94 SER A C 1
ATOM 691 O O . SER A 1 94 ? 10.951 -2.527 -34.271 1.00 42.12 94 SER A O 1
ATOM 693 N N . VAL A 1 95 ? 11.363 -4.182 -32.819 1.00 47.62 95 VAL A N 1
ATOM 694 C CA . VAL A 1 95 ? 9.983 -4.392 -32.415 1.00 47.62 95 VAL A CA 1
ATOM 695 C C . VAL A 1 95 ? 9.650 -3.152 -31.609 1.00 47.62 95 VAL A C 1
ATOM 697 O O . VAL A 1 95 ? 10.278 -2.912 -30.579 1.00 47.62 95 VAL A O 1
ATOM 700 N N . ASN A 1 96 ? 8.721 -2.337 -32.109 1.00 53.59 96 ASN A N 1
ATOM 701 C CA . ASN A 1 96 ? 8.074 -1.291 -31.328 1.00 53.59 96 ASN A CA 1
ATOM 702 C C . ASN A 1 96 ? 7.523 -1.953 -30.059 1.00 53.59 96 ASN A C 1
ATOM 704 O O . ASN A 1 96 ? 6.419 -2.499 -30.067 1.00 53.59 96 ASN A O 1
ATOM 708 N N . LYS A 1 97 ? 8.329 -1.991 -28.993 1.00 63.84 97 LYS A N 1
ATOM 709 C CA . LYS A 1 97 ? 7.913 -2.483 -27.688 1.00 63.84 97 LYS A CA 1
ATOM 710 C C . LYS A 1 97 ? 6.865 -1.497 -27.211 1.00 63.84 97 LYS A C 1
ATOM 712 O O . LYS A 1 97 ? 7.193 -0.368 -26.861 1.00 63.84 97 LYS A O 1
ATOM 717 N N . LYS A 1 98 ? 5.598 -1.908 -27.292 1.00 82.50 98 LYS A N 1
ATOM 718 C CA . LYS A 1 98 ? 4.484 -1.130 -26.759 1.00 82.50 98 LYS A CA 1
ATOM 719 C C . LYS A 1 98 ? 4.718 -0.990 -25.264 1.00 82.50 98 LYS A C 1
ATOM 721 O O . LYS A 1 98 ? 4.736 -1.984 -24.542 1.00 82.50 98 LYS A O 1
ATOM 726 N N . LEU A 1 99 ? 4.970 0.239 -24.845 1.00 90.12 99 LEU A N 1
ATOM 727 C CA . LEU A 1 99 ? 5.150 0.585 -23.453 1.00 90.12 99 LEU A CA 1
ATOM 728 C C . LEU A 1 99 ? 3.791 0.999 -22.900 1.00 90.12 99 LEU A C 1
ATOM 730 O O . LEU A 1 99 ? 3.062 1.754 -23.536 1.00 90.12 99 LEU A O 1
ATOM 734 N N . TYR A 1 100 ? 3.460 0.503 -21.719 1.00 90.12 100 TYR A N 1
ATOM 735 C CA . TYR A 1 100 ? 2.243 0.856 -21.011 1.00 90.12 100 TYR A CA 1
ATOM 736 C C . TYR A 1 100 ? 2.599 1.483 -19.673 1.00 90.12 100 TYR A C 1
ATOM 738 O O . TYR A 1 100 ? 3.505 1.009 -18.988 1.00 90.12 100 TYR A O 1
ATOM 746 N N . GLU A 1 101 ? 1.856 2.507 -19.275 1.00 92.62 101 GLU A N 1
ATOM 747 C CA . GLU A 1 101 ? 1.769 2.945 -17.889 1.00 92.62 101 GLU A CA 1
ATOM 748 C C . GLU A 1 101 ? 0.758 2.053 -17.161 1.00 92.62 101 GLU A C 1
ATOM 750 O O . GLU A 1 101 ? -0.429 2.024 -17.491 1.00 92.62 101 GLU A O 1
ATOM 755 N N . ALA A 1 102 ? 1.245 1.295 -16.185 1.00 90.62 102 ALA A N 1
ATOM 756 C CA . ALA A 1 102 ? 0.445 0.468 -15.303 1.00 90.62 102 ALA A CA 1
ATOM 757 C C . ALA A 1 102 ? -0.056 1.311 -14.127 1.00 90.62 102 ALA A C 1
ATOM 759 O O . ALA A 1 102 ? 0.741 1.922 -13.415 1.00 90.62 102 ALA A O 1
ATOM 760 N N . VAL A 1 103 ? -1.364 1.302 -13.896 1.00 91.81 103 VAL A N 1
ATOM 761 C CA . VAL A 1 103 ? -2.016 1.979 -12.773 1.00 91.81 103 VAL A CA 1
ATOM 762 C C . VAL A 1 103 ? -2.749 0.936 -11.945 1.00 91.81 103 VAL A C 1
ATOM 764 O O . VAL A 1 103 ? -3.645 0.267 -12.455 1.00 91.81 103 VAL A O 1
ATOM 767 N N . PHE A 1 104 ? -2.392 0.822 -10.670 1.00 88.06 104 PHE A N 1
ATOM 768 C CA . PHE A 1 104 ? -3.047 -0.048 -9.696 1.00 88.06 104 PHE A CA 1
ATOM 769 C C . PHE A 1 104 ? -3.817 0.806 -8.699 1.00 88.06 104 PHE A C 1
ATOM 771 O O . PHE A 1 104 ? -3.229 1.650 -8.026 1.00 88.06 104 PHE A O 1
ATOM 778 N N . GLU A 1 105 ? -5.122 0.588 -8.599 1.00 90.31 105 GLU A N 1
ATOM 779 C CA . GLU A 1 105 ? -5.982 1.235 -7.615 1.00 90.31 105 GLU A CA 1
ATOM 780 C C . GLU A 1 105 ? -6.147 0.325 -6.403 1.00 90.31 105 GLU A C 1
ATOM 782 O O . GLU A 1 105 ? -6.494 -0.854 -6.534 1.00 90.31 105 GLU A O 1
ATOM 787 N N . LEU A 1 106 ? -5.873 0.872 -5.224 1.00 87.31 106 LEU A N 1
ATOM 788 C CA . LEU A 1 106 ? -5.917 0.153 -3.962 1.00 87.31 106 LEU A CA 1
ATOM 789 C C . LEU A 1 106 ? -7.266 0.327 -3.256 1.00 87.31 106 LEU A C 1
ATOM 791 O O . LEU A 1 106 ? -8.015 1.266 -3.520 1.00 87.31 106 LEU A O 1
ATOM 795 N N . LYS A 1 107 ? -7.553 -0.559 -2.298 1.00 81.69 107 LYS A N 1
ATOM 796 C CA . LYS A 1 107 ? -8.751 -0.503 -1.438 1.00 81.69 107 LYS A CA 1
ATOM 797 C C . LYS A 1 107 ? -8.907 0.814 -0.669 1.00 81.69 107 LYS A C 1
ATOM 799 O O . LYS A 1 107 ? -10.030 1.189 -0.357 1.00 81.69 107 LYS A O 1
ATOM 804 N N . ASP A 1 108 ? -7.805 1.497 -0.361 1.00 82.75 108 ASP A N 1
ATOM 805 C CA . ASP A 1 108 ? -7.798 2.797 0.325 1.00 82.75 108 ASP A CA 1
ATOM 806 C C . ASP A 1 108 ? -7.946 3.992 -0.640 1.00 82.75 108 ASP A C 1
ATOM 808 O O . ASP A 1 108 ? -7.832 5.144 -0.227 1.00 82.75 108 ASP A O 1
ATOM 812 N N . GLY A 1 109 ? -8.189 3.732 -1.930 1.00 81.56 109 GLY A N 1
ATOM 813 C CA . GLY A 1 109 ? -8.337 4.747 -2.972 1.00 81.56 109 GLY A CA 1
ATOM 814 C C . GLY A 1 109 ? -7.014 5.307 -3.503 1.00 81.56 109 GLY A C 1
ATOM 815 O O . GLY A 1 109 ? -7.029 6.113 -4.438 1.00 81.56 109 GLY A O 1
ATOM 816 N N . LYS A 1 110 ? -5.860 4.891 -2.960 1.00 83.62 110 LYS A N 1
ATOM 817 C CA . LYS A 1 110 ? -4.554 5.293 -3.498 1.00 83.62 110 LYS A CA 1
ATOM 818 C C . LYS A 1 110 ? -4.276 4.608 -4.829 1.00 83.62 110 LYS A C 1
ATOM 820 O O . LYS A 1 110 ? -4.784 3.527 -5.127 1.00 83.62 110 LYS A O 1
ATOM 825 N N . LYS A 1 111 ? -3.418 5.246 -5.625 1.00 88.94 111 LYS A N 1
ATOM 826 C CA . LYS A 1 111 ? -2.977 4.735 -6.923 1.00 88.94 111 LYS A CA 1
ATOM 827 C C . LYS A 1 111 ? -1.470 4.554 -6.936 1.00 88.94 111 LYS A C 1
ATOM 829 O O . LYS A 1 111 ? -0.737 5.461 -6.549 1.00 88.94 111 LYS A O 1
ATOM 834 N N . ILE A 1 112 ? -1.030 3.391 -7.398 1.00 81.56 112 ILE A N 1
ATOM 835 C CA . ILE A 1 112 ? 0.378 3.083 -7.638 1.00 81.56 112 ILE A CA 1
ATOM 836 C C . ILE A 1 112 ? 0.606 3.023 -9.143 1.00 81.56 112 ILE A C 1
ATOM 838 O O . ILE A 1 112 ? -0.177 2.415 -9.872 1.00 81.56 112 ILE A O 1
ATOM 842 N N . PHE A 1 113 ? 1.691 3.649 -9.585 1.00 88.88 113 PHE A N 1
ATOM 843 C CA . PHE A 1 113 ? 2.066 3.752 -10.987 1.00 88.88 113 PHE A CA 1
ATOM 844 C C . PHE A 1 113 ? 3.329 2.940 -11.261 1.00 88.88 113 PHE A C 1
ATOM 846 O O . PHE A 1 113 ? 4.220 2.845 -10.416 1.00 88.88 113 PHE A O 1
ATOM 853 N N . GLY A 1 114 ? 3.420 2.392 -12.464 1.00 88.94 114 GLY A N 1
ATOM 854 C CA . GLY A 1 114 ? 4.639 1.806 -12.999 1.00 88.94 114 GLY A CA 1
ATOM 855 C C . GLY A 1 114 ? 4.519 1.580 -14.497 1.00 88.94 114 GLY A C 1
ATOM 856 O O . GLY A 1 114 ? 3.649 2.152 -15.147 1.00 88.94 114 GLY A O 1
ATOM 857 N N . TYR A 1 115 ? 5.393 0.754 -15.056 1.00 89.94 115 TYR A N 1
ATOM 858 C CA . TYR A 1 115 ? 5.521 0.590 -16.501 1.00 89.94 115 TYR A CA 1
ATOM 859 C C . TYR A 1 115 ? 5.639 -0.879 -16.893 1.00 89.94 115 TYR A C 1
ATOM 861 O O . TYR A 1 115 ? 6.191 -1.692 -16.156 1.00 89.94 115 TYR A O 1
ATOM 869 N N . SER A 1 116 ? 5.105 -1.243 -18.052 1.00 89.81 116 SER A N 1
ATOM 870 C CA . SER A 1 116 ? 5.079 -2.630 -18.516 1.00 89.81 116 SER A CA 1
ATOM 871 C C . SER A 1 116 ? 5.200 -2.703 -20.034 1.00 89.81 116 SER A C 1
ATOM 873 O O . SER A 1 116 ? 4.718 -1.827 -20.744 1.00 89.81 116 SER A O 1
ATOM 875 N N . GLU A 1 117 ? 5.809 -3.776 -20.538 1.00 91.50 117 GLU A N 1
ATOM 876 C CA . GLU A 1 117 ? 5.777 -4.134 -21.970 1.00 91.50 117 GLU A CA 1
ATOM 877 C C . GLU A 1 117 ? 4.469 -4.834 -22.369 1.00 91.50 117 GLU A C 1
ATOM 879 O O . GLU A 1 117 ? 4.231 -5.122 -23.541 1.00 91.50 117 GLU A O 1
ATOM 884 N N . LYS A 1 118 ? 3.642 -5.167 -21.377 1.00 87.31 118 LYS A N 1
ATOM 885 C CA . LYS A 1 118 ? 2.387 -5.898 -21.524 1.00 87.31 118 LYS A CA 1
ATOM 886 C C . LYS A 1 118 ? 1.240 -5.052 -20.990 1.00 87.31 118 LYS A C 1
ATOM 888 O O . LYS A 1 118 ? 1.397 -4.359 -19.988 1.00 87.31 118 LYS A O 1
ATOM 893 N N . ASP A 1 119 ? 0.080 -5.200 -21.604 1.00 87.56 119 ASP A N 1
ATOM 894 C CA . ASP A 1 119 ? -1.200 -4.627 -21.181 1.00 87.56 119 ASP A CA 1
ATOM 895 C C . ASP A 1 119 ? -1.899 -5.448 -20.082 1.00 87.56 119 ASP A C 1
ATOM 897 O O . ASP A 1 119 ? -3.070 -5.232 -19.771 1.00 87.56 119 ASP A O 1
ATOM 901 N N . VAL A 1 120 ? -1.172 -6.388 -19.475 1.00 84.25 120 VAL A N 1
ATOM 902 C CA . VAL A 1 120 ? -1.645 -7.250 -18.395 1.00 84.25 120 VAL A CA 1
ATOM 903 C C . VAL A 1 120 ? -0.671 -7.222 -17.219 1.00 84.25 120 VAL A C 1
ATOM 905 O O . VAL A 1 120 ? 0.547 -7.118 -17.418 1.00 84.25 120 VAL A O 1
ATOM 908 N N . PRO A 1 121 ? -1.173 -7.347 -15.980 1.00 82.25 121 PRO A N 1
ATOM 909 C CA . PRO A 1 121 ? -0.322 -7.360 -14.805 1.00 82.25 121 PRO A CA 1
ATOM 910 C C . PRO A 1 121 ? 0.480 -8.660 -14.724 1.00 82.25 121 PRO A C 1
ATOM 912 O O . PRO A 1 121 ? -0.027 -9.749 -14.991 1.00 82.25 121 PRO A O 1
ATOM 915 N N . THR A 1 122 ? 1.744 -8.557 -14.316 1.00 88.12 122 THR A N 1
ATOM 916 C CA . THR A 1 122 ? 2.568 -9.739 -14.033 1.00 88.12 122 THR A CA 1
ATOM 917 C C . THR A 1 122 ? 2.357 -10.145 -12.580 1.00 88.12 122 THR A C 1
ATOM 919 O O . THR A 1 122 ? 2.624 -9.347 -11.688 1.00 88.12 122 THR A O 1
ATOM 922 N N . PHE A 1 123 ? 1.868 -11.361 -12.335 1.00 86.00 123 PHE A N 1
ATOM 923 C CA . PHE A 1 123 ? 1.555 -11.861 -10.995 1.00 86.00 123 PHE A CA 1
ATOM 924 C C . PHE A 1 123 ? 2.561 -12.923 -10.539 1.00 86.00 123 PHE A C 1
ATOM 926 O O . PHE A 1 123 ? 2.845 -13.861 -11.277 1.00 86.00 123 PHE A O 1
ATOM 933 N N . ASP A 1 124 ? 3.061 -12.784 -9.312 1.00 82.81 124 ASP A N 1
ATOM 934 C CA . ASP A 1 124 ? 4.067 -13.669 -8.693 1.00 82.81 124 ASP A CA 1
ATOM 935 C C . ASP A 1 124 ? 3.505 -14.365 -7.439 1.00 82.81 124 ASP A C 1
ATOM 937 O O . ASP A 1 124 ? 4.143 -14.482 -6.396 1.00 82.81 124 ASP A O 1
ATOM 941 N N . GLY A 1 125 ? 2.220 -14.722 -7.476 1.00 83.38 125 GLY A N 1
ATOM 942 C CA . GLY A 1 125 ? 1.525 -15.417 -6.388 1.00 83.38 125 GLY A CA 1
ATOM 943 C C . GLY A 1 125 ? 1.023 -14.519 -5.252 1.00 83.38 125 GLY A C 1
ATOM 944 O O . GLY A 1 125 ? -0.041 -14.784 -4.702 1.00 83.38 125 GLY A O 1
ATOM 945 N N . ARG A 1 126 ? 1.739 -13.443 -4.905 1.00 85.62 126 ARG A N 1
ATOM 946 C CA . ARG A 1 126 ? 1.288 -12.463 -3.887 1.00 85.62 126 ARG A CA 1
ATOM 947 C C . ARG A 1 126 ? 1.268 -11.020 -4.368 1.00 85.62 126 ARG A C 1
ATOM 949 O O . ARG A 1 126 ? 0.551 -10.197 -3.802 1.00 85.62 126 ARG A O 1
ATOM 956 N N . PHE A 1 127 ? 2.039 -10.710 -5.403 1.00 82.81 127 PHE A N 1
ATOM 957 C CA . PHE A 1 127 ? 2.236 -9.345 -5.872 1.00 82.81 127 PHE A CA 1
ATOM 958 C C . PHE A 1 127 ? 1.948 -9.230 -7.362 1.00 82.81 127 PHE A C 1
ATOM 960 O O . PHE A 1 127 ? 2.295 -10.125 -8.136 1.00 82.81 127 PHE A O 1
ATOM 967 N N . TYR A 1 128 ? 1.371 -8.097 -7.749 1.00 85.62 128 TYR A N 1
ATOM 968 C CA . TYR A 1 128 ? 1.458 -7.580 -9.103 1.00 85.62 128 TYR A CA 1
ATOM 969 C C . TYR A 1 128 ? 2.754 -6.797 -9.275 1.00 85.62 128 TYR A C 1
ATOM 971 O O . TYR A 1 128 ? 3.161 -6.049 -8.387 1.00 85.62 128 TYR A O 1
ATOM 979 N N . LEU A 1 129 ? 3.398 -6.988 -10.420 1.00 86.06 129 LEU A N 1
ATOM 980 C CA . LEU A 1 129 ? 4.723 -6.474 -10.715 1.00 86.06 129 LEU A CA 1
ATOM 981 C C . LEU A 1 129 ? 4.704 -5.622 -11.977 1.00 86.06 129 LEU A C 1
ATOM 983 O O . LEU A 1 129 ? 4.130 -6.013 -12.998 1.00 86.06 129 LEU A O 1
ATOM 987 N N . CYS A 1 130 ? 5.405 -4.500 -11.913 1.00 86.69 130 CYS A N 1
ATOM 988 C CA . CYS A 1 130 ? 5.740 -3.670 -13.062 1.00 86.69 130 CYS A CA 1
ATOM 989 C C . CYS A 1 130 ? 7.103 -2.998 -12.844 1.00 86.69 130 CYS A C 1
ATOM 991 O O . CYS A 1 130 ? 7.700 -3.103 -11.772 1.00 86.69 130 CYS A O 1
ATOM 993 N N . ALA A 1 131 ? 7.624 -2.343 -13.875 1.00 85.75 131 ALA A N 1
ATOM 994 C CA . ALA A 1 131 ? 8.842 -1.556 -13.780 1.00 85.75 131 ALA A CA 1
ATOM 995 C C . ALA A 1 131 ? 8.581 -0.187 -13.142 1.00 85.75 131 ALA A C 1
ATOM 997 O O . ALA A 1 131 ? 7.480 0.354 -13.250 1.00 85.75 131 ALA A O 1
ATOM 998 N N . SER A 1 132 ? 9.592 0.405 -12.505 1.00 75.44 132 SER A N 1
ATOM 999 C CA . SER A 1 132 ? 9.447 1.719 -11.861 1.00 75.44 132 SER A CA 1
ATOM 1000 C C . SER A 1 132 ? 9.617 2.895 -12.825 1.00 75.44 132 SER A C 1
ATOM 1002 O O . SER A 1 132 ? 9.196 4.008 -12.517 1.00 75.44 132 SER A O 1
ATOM 1004 N N . ASN A 1 133 ? 10.198 2.670 -14.007 1.00 78.44 133 ASN A N 1
ATOM 1005 C CA . ASN A 1 133 ? 10.405 3.710 -15.012 1.00 78.44 133 ASN A CA 1
ATOM 1006 C C . ASN A 1 133 ? 10.155 3.231 -16.452 1.00 78.44 133 ASN A C 1
ATOM 1008 O O . ASN A 1 133 ? 10.028 2.038 -16.731 1.00 78.44 133 ASN A O 1
ATOM 1012 N N . LYS A 1 134 ? 10.119 4.196 -17.380 1.00 85.25 134 LYS A N 1
ATOM 1013 C CA . LYS A 1 134 ? 9.884 3.978 -18.818 1.00 85.25 134 LYS A CA 1
ATOM 1014 C C . LYS A 1 134 ? 10.981 3.174 -19.518 1.00 85.25 134 LYS A C 1
ATOM 1016 O O . LYS A 1 134 ? 10.727 2.596 -20.566 1.00 85.25 134 LYS A O 1
ATOM 1021 N N . GLU A 1 135 ? 12.182 3.119 -18.943 1.00 81.62 135 GLU A N 1
ATOM 1022 C CA . GLU A 1 135 ? 13.271 2.263 -19.432 1.00 81.62 135 GLU A CA 1
ATOM 1023 C C . GLU A 1 135 ? 13.102 0.802 -18.995 1.00 81.62 135 GLU A C 1
ATOM 1025 O O . GLU A 1 135 ? 13.969 -0.025 -19.274 1.00 81.62 135 GLU A O 1
ATOM 1030 N N . LEU A 1 136 ? 11.995 0.493 -18.307 1.00 80.31 136 LEU A N 1
ATOM 1031 C CA . LEU A 1 136 ? 11.650 -0.822 -17.778 1.00 80.31 136 LEU A CA 1
ATOM 1032 C C . LEU A 1 136 ? 12.674 -1.348 -16.771 1.00 80.31 136 LEU A C 1
ATOM 1034 O O . LEU A 1 136 ? 12.878 -2.552 -16.629 1.00 80.31 136 LEU A O 1
ATOM 1038 N N . LYS A 1 137 ? 13.315 -0.418 -16.062 1.00 75.06 137 LYS A N 1
ATOM 1039 C CA . LYS A 1 137 ? 14.272 -0.699 -14.997 1.00 75.06 137 LYS A CA 1
ATOM 1040 C C . LYS A 1 137 ? 13.616 -0.505 -13.635 1.00 75.06 137 LYS A C 1
ATOM 1042 O O . LYS A 1 137 ? 12.679 0.284 -13.496 1.00 75.06 137 LYS A O 1
ATOM 1047 N N . GLY A 1 138 ? 14.157 -1.200 -12.636 1.00 69.56 138 GLY A N 1
ATOM 1048 C CA . GLY A 1 138 ? 13.603 -1.246 -11.285 1.00 69.56 138 GLY A CA 1
ATOM 1049 C C . GLY A 1 138 ? 12.271 -1.994 -11.224 1.00 69.56 138 GLY A C 1
ATOM 1050 O O . GLY A 1 138 ? 11.697 -2.365 -12.248 1.00 69.56 138 GLY A O 1
ATOM 1051 N N . ARG A 1 139 ? 11.766 -2.226 -10.011 1.00 81.25 139 ARG A N 1
ATOM 1052 C CA . ARG A 1 139 ? 10.557 -3.025 -9.784 1.00 81.25 139 ARG A CA 1
ATOM 1053 C C . ARG A 1 139 ? 9.622 -2.326 -8.810 1.00 81.25 139 ARG A C 1
ATOM 1055 O O . ARG A 1 139 ? 10.031 -1.898 -7.738 1.00 81.25 139 ARG A O 1
ATOM 1062 N N . VAL A 1 140 ? 8.357 -2.257 -9.190 1.00 78.06 140 VAL A N 1
ATOM 1063 C CA . VAL A 1 140 ? 7.235 -1.897 -8.329 1.00 78.06 140 VAL A CA 1
ATOM 1064 C C . VAL A 1 140 ? 6.476 -3.187 -8.051 1.00 78.06 140 VAL A C 1
ATOM 1066 O O . VAL A 1 140 ? 6.116 -3.915 -8.979 1.00 78.06 140 VAL A O 1
ATOM 1069 N N . ALA A 1 141 ? 6.276 -3.492 -6.772 1.00 84.81 141 ALA A N 1
ATOM 1070 C CA . ALA A 1 141 ? 5.504 -4.640 -6.320 1.00 84.81 141 ALA A CA 1
ATOM 1071 C C . ALA A 1 141 ? 4.293 -4.141 -5.532 1.00 84.81 141 ALA A C 1
ATOM 1073 O O . ALA A 1 141 ? 4.439 -3.393 -4.569 1.00 84.81 141 ALA A O 1
ATOM 1074 N N . VAL A 1 142 ? 3.100 -4.559 -5.948 1.00 81.81 142 VAL A N 1
ATOM 1075 C CA . VAL A 1 142 ? 1.835 -4.189 -5.311 1.00 81.81 142 VAL A CA 1
ATOM 1076 C C . VAL A 1 142 ? 1.148 -5.451 -4.821 1.00 81.81 142 VAL A C 1
ATOM 1078 O O . VAL A 1 142 ? 0.949 -6.380 -5.599 1.00 81.81 142 VAL A O 1
ATOM 1081 N N . THR A 1 143 ? 0.788 -5.516 -3.541 1.00 86.75 143 THR A N 1
ATOM 1082 C CA . THR A 1 143 ? 0.113 -6.689 -2.967 1.00 86.75 143 THR A CA 1
ATOM 1083 C C . THR A 1 143 ? -1.213 -6.937 -3.681 1.00 86.75 143 THR A C 1
ATOM 1085 O O . THR A 1 143 ? -2.080 -6.071 -3.707 1.00 86.75 143 THR A O 1
ATOM 1088 N N . ALA A 1 144 ? -1.403 -8.125 -4.254 1.00 82.94 144 ALA A N 1
ATOM 1089 C CA . ALA A 1 144 ? -2.584 -8.403 -5.071 1.00 82.94 144 ALA A CA 1
ATOM 1090 C C . ALA A 1 144 ? -3.893 -8.304 -4.271 1.00 82.94 144 ALA A C 1
ATOM 1092 O O . ALA A 1 144 ? -4.910 -7.870 -4.802 1.00 82.94 144 ALA A O 1
ATOM 1093 N N . GLU A 1 145 ? -3.853 -8.630 -2.976 1.00 88.12 145 GLU A N 1
ATOM 1094 C CA . GLU A 1 145 ? -5.002 -8.535 -2.069 1.00 88.12 145 GLU A C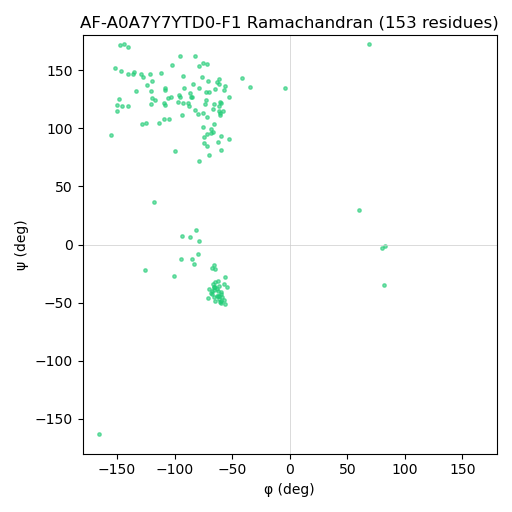A 1
ATOM 1095 C C . GLU A 1 145 ? -5.456 -7.096 -1.788 1.00 88.12 145 GLU A C 1
ATOM 1097 O O . GLU A 1 145 ? -6.590 -6.896 -1.344 1.00 88.12 145 GLU A O 1
ATOM 1102 N N . SER A 1 146 ? -4.600 -6.091 -2.000 1.00 83.19 146 SER A N 1
ATOM 1103 C CA . SER A 1 146 ? -4.947 -4.684 -1.780 1.00 83.19 146 SER A CA 1
ATOM 1104 C C . SER A 1 146 ? -5.424 -3.975 -3.047 1.00 83.19 146 SER A C 1
ATOM 1106 O O . SER A 1 146 ? -5.996 -2.895 -2.928 1.00 83.19 146 SER A O 1
ATOM 1108 N N . VAL A 1 147 ? -5.251 -4.576 -4.230 1.00 85.56 147 VAL A N 1
ATOM 1109 C CA . VAL A 1 147 ? -5.665 -4.005 -5.521 1.00 85.56 147 VAL A CA 1
ATOM 1110 C C . VAL A 1 147 ? -7.133 -4.315 -5.800 1.00 85.56 147 VAL A C 1
ATOM 1112 O O . VAL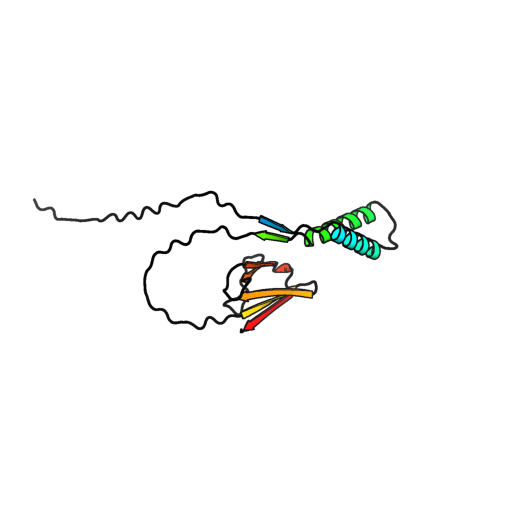 A 1 147 ? -7.544 -5.473 -5.789 1.00 85.56 147 VAL A O 1
ATOM 1115 N N . ILE A 1 148 ? -7.920 -3.279 -6.093 1.00 89.31 148 ILE A N 1
ATOM 1116 C CA . ILE A 1 148 ? -9.325 -3.406 -6.515 1.00 89.31 148 ILE A CA 1
ATOM 1117 C C . ILE A 1 148 ? -9.496 -3.265 -8.027 1.00 89.31 148 ILE A C 1
ATOM 1119 O O . ILE A 1 148 ? -10.443 -3.807 -8.591 1.00 89.31 148 ILE A O 1
ATOM 1123 N N . SER A 1 149 ? -8.589 -2.545 -8.692 1.00 89.19 149 SER A N 1
ATOM 1124 C CA . SER A 1 149 ? -8.609 -2.371 -10.142 1.00 89.19 149 SER A CA 1
ATOM 1125 C C . SER A 1 149 ? -7.197 -2.134 -10.685 1.00 89.19 149 SER A C 1
ATOM 1127 O O . SER A 1 149 ? -6.322 -1.623 -9.985 1.00 89.19 149 SER A O 1
ATOM 1129 N N . PHE A 1 150 ? -6.961 -2.517 -11.940 1.00 89.06 150 PHE A N 1
ATOM 1130 C CA . PHE A 1 150 ? -5.731 -2.192 -12.659 1.00 89.06 150 PHE A CA 1
ATOM 1131 C C . PHE A 1 150 ? -6.045 -1.728 -14.080 1.00 89.06 150 PHE A C 1
ATOM 1133 O O . PHE A 1 150 ? -7.026 -2.162 -14.687 1.00 89.06 150 PHE A O 1
ATOM 1140 N N . ARG A 1 151 ? -5.214 -0.832 -14.616 1.00 90.81 151 ARG A N 1
ATOM 1141 C CA . ARG A 1 151 ? -5.307 -0.324 -15.993 1.00 90.81 151 ARG A CA 1
ATOM 1142 C C . ARG A 1 151 ? -3.917 -0.188 -16.597 1.00 90.81 151 ARG A C 1
ATOM 1144 O O . ARG A 1 151 ? -2.974 0.146 -15.889 1.00 90.81 151 ARG A O 1
ATOM 1151 N N . PHE A 1 152 ? -3.815 -0.422 -17.900 1.00 90.56 152 PHE A N 1
ATOM 1152 C CA . PHE A 1 152 ? -2.575 -0.300 -18.661 1.00 90.56 152 PHE A CA 1
ATOM 1153 C C . PHE A 1 152 ? -2.812 0.665 -19.820 1.00 90.56 152 PHE A C 1
ATOM 1155 O O . PHE A 1 152 ? -3.484 0.326 -20.792 1.00 90.56 152 PHE A O 1
ATOM 1162 N N . ASN A 1 153 ? -2.300 1.887 -19.687 1.00 88.06 153 ASN A N 1
ATOM 1163 C CA . ASN A 1 153 ? -2.469 2.938 -20.684 1.00 88.06 153 ASN A CA 1
ATOM 1164 C C . ASN A 1 153 ? -1.277 2.908 -21.649 1.00 88.06 153 ASN A C 1
ATOM 1166 O O . ASN A 1 153 ? -0.147 3.028 -21.178 1.00 88.06 153 ASN A O 1
ATOM 1170 N N . PRO A 1 154 ? -1.477 2.739 -22.966 1.00 90.00 154 PRO A N 1
ATOM 1171 C CA . PRO A 1 154 ? -0.373 2.781 -23.922 1.00 90.00 154 PRO A CA 1
ATOM 1172 C C . PRO A 1 154 ? 0.290 4.167 -23.931 1.00 90.00 154 PRO A C 1
ATOM 1174 O O . PRO A 1 154 ? -0.408 5.181 -23.859 1.00 90.00 154 PRO A O 1
ATOM 1177 N N . LEU A 1 155 ? 1.624 4.187 -24.016 1.00 80.12 155 LEU A N 1
ATOM 1178 C CA . LEU A 1 155 ? 2.474 5.384 -24.060 1.00 80.12 155 LEU A CA 1
ATOM 1179 C C . LEU A 1 155 ? 3.043 5.656 -25.454 1.00 80.12 155 LEU A C 1
ATOM 1181 O O . LEU A 1 155 ? 3.305 4.680 -26.195 1.00 80.12 155 LEU A O 1
#

Foldseek 3Di:
DDDDDDDDDDPPPPPPDPPDPQDKDKDKDADDPVVLVVLLVVLCVVCPPPDDDPVSVVVSVVSSVVVRVVRIDIDIHHRPPPDPDDDDDDDDDPPVQFKWWKWFQFPVRDIDIAIDSDQDFDDDPFWTWFAHDRVRHHIDTHGPVGTPDMGIHTD

Solvent-accessible surface area (backbone atoms only — not comparable to full-atom values): 9873 Å² total; per-residue (Å²): 138,87,82,83,89,80,90,76,88,79,86,73,82,77,77,81,76,81,85,66,86,89,69,58,57,74,48,70,46,72,69,51,72,67,59,51,51,51,47,47,53,51,54,50,61,73,49,60,91,60,76,93,43,76,68,51,53,50,53,50,54,52,52,43,51,52,59,54,54,73,51,50,43,75,46,73,49,77,61,84,71,80,76,81,86,76,90,79,93,72,94,69,80,90,68,82,72,55,39,18,42,33,40,38,32,32,78,87,72,50,75,49,76,26,17,32,78,49,83,62,81,43,71,73,93,56,31,34,46,34,12,60,34,93,86,59,46,68,75,38,77,42,54,48,90,46,48,76,47,76,48,52,46,80,108